Protein AF-A0A7C1WPU9-F1 (afdb_monomer_lite)

Foldseek 3Di:
DAWDLVLAQDDLDPVSVVPGDPPQDSVCPVVRDDDDAQDDPPDPDGQAWHWDDWDADPNDTHTDTHRPDDDDPPDDD

Structure (mmCIF, N/CA/C/O backbone):
data_AF-A0A7C1WPU9-F1
#
_entry.id   AF-A0A7C1WPU9-F1
#
loop_
_atom_site.group_PDB
_atom_site.id
_atom_site.type_symbol
_atom_site.label_atom_id
_atom_site.label_alt_id
_atom_site.label_comp_id
_atom_site.label_asym_id
_atom_site.label_entity_id
_atom_site.label_seq_id
_atom_site.pdbx_PDB_ins_code
_atom_site.Cartn_x
_atom_site.Cartn_y
_atom_site.Cartn_z
_atom_site.occupancy
_atom_site.B_iso_or_equiv
_atom_site.auth_seq_id
_atom_site.auth_comp_id
_atom_site.auth_asym_id
_atom_site.auth_atom_id
_atom_site.pdbx_PDB_model_num
ATOM 1 N N . ARG A 1 1 ? -12.002 9.903 4.697 1.00 70.81 1 ARG A N 1
ATOM 2 C CA . ARG A 1 1 ? -12.384 8.584 5.269 1.00 70.81 1 ARG A CA 1
ATOM 3 C C . ARG A 1 1 ? -11.136 7.722 5.178 1.00 70.81 1 ARG A C 1
ATOM 5 O O . ARG A 1 1 ? -10.491 7.828 4.157 1.00 70.81 1 ARG A O 1
ATOM 12 N N . GLN A 1 2 ? -10.735 6.987 6.213 1.00 85.94 2 GLN A N 1
ATOM 13 C CA . GLN A 1 2 ? -9.476 6.224 6.194 1.00 85.94 2 GLN A CA 1
ATOM 14 C C . GLN A 1 2 ? -9.766 4.724 6.117 1.00 85.94 2 GLN A C 1
ATOM 16 O O . GLN A 1 2 ? -10.769 4.264 6.674 1.00 85.94 2 GLN A O 1
ATOM 21 N N . LEU A 1 3 ? -8.899 3.974 5.438 1.00 93.00 3 LEU A N 1
ATOM 22 C CA . LEU A 1 3 ? -8.942 2.515 5.429 1.00 93.00 3 LEU A CA 1
ATOM 23 C C . LEU A 1 3 ? -8.623 1.965 6.842 1.00 93.00 3 LEU A C 1
ATOM 25 O O . LEU A 1 3 ? -7.765 2.525 7.529 1.00 93.00 3 LEU A O 1
ATOM 29 N N . PRO A 1 4 ? -9.297 0.899 7.321 1.00 93.56 4 PRO A N 1
ATOM 30 C CA . PRO A 1 4 ? -9.063 0.363 8.661 1.00 93.56 4 PRO A CA 1
ATOM 31 C C . PRO A 1 4 ? -7.629 -0.133 8.892 1.00 93.56 4 PRO A C 1
ATOM 33 O O . PRO A 1 4 ? -6.988 -0.672 7.992 1.00 93.56 4 PRO A O 1
ATOM 36 N N . ALA A 1 5 ? -7.168 -0.045 10.143 1.00 94.25 5 ALA A N 1
ATOM 37 C CA . ALA A 1 5 ? -5.813 -0.424 10.555 1.00 94.25 5 ALA A CA 1
ATOM 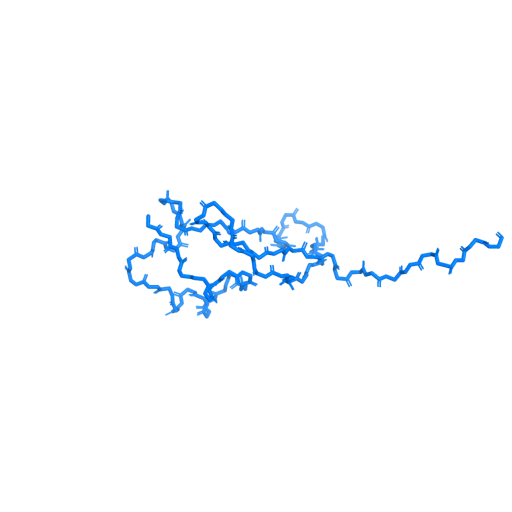38 C C . ALA A 1 5 ? -5.332 -1.814 10.073 1.00 94.25 5 ALA A C 1
ATOM 40 O O . ALA A 1 5 ? -4.179 -1.903 9.657 1.00 94.25 5 ALA A O 1
ATOM 41 N N . PRO A 1 6 ? -6.167 -2.880 10.046 1.00 94.94 6 PRO A N 1
ATOM 42 C CA . PRO A 1 6 ? -5.732 -4.207 9.591 1.00 94.94 6 PRO A CA 1
ATOM 43 C C . PRO A 1 6 ? -5.290 -4.290 8.122 1.00 94.94 6 PRO A C 1
ATOM 45 O O . PRO A 1 6 ? -4.789 -5.329 7.699 1.00 94.94 6 PRO A O 1
ATOM 48 N N . PHE A 1 7 ? -5.503 -3.237 7.327 1.00 96.81 7 PHE A N 1
ATOM 49 C CA . PHE A 1 7 ? -5.033 -3.182 5.945 1.00 96.81 7 PHE A CA 1
ATOM 50 C C . PHE A 1 7 ? -3.607 -2.636 5.800 1.00 96.81 7 PHE A C 1
ATOM 52 O O . PHE A 1 7 ? -2.976 -2.875 4.772 1.00 96.81 7 PHE A O 1
ATOM 59 N N . ALA A 1 8 ? -3.084 -1.922 6.802 1.00 97.12 8 ALA A N 1
ATOM 60 C CA . ALA A 1 8 ? -1.747 -1.342 6.736 1.00 97.12 8 ALA A CA 1
ATOM 61 C C . ALA A 1 8 ? -0.677 -2.439 6.589 1.00 97.12 8 ALA A C 1
ATOM 63 O O . ALA A 1 8 ? -0.696 -3.440 7.301 1.00 97.12 8 ALA A O 1
ATOM 64 N N . GLY A 1 9 ? 0.255 -2.246 5.651 1.00 96.31 9 GLY A N 1
ATOM 65 C CA . GLY A 1 9 ? 1.370 -3.170 5.405 1.00 96.31 9 GLY A CA 1
ATOM 66 C C . GLY A 1 9 ? 1.028 -4.398 4.561 1.00 96.31 9 GLY A C 1
ATOM 67 O O . GLY A 1 9 ? 1.910 -5.199 4.271 1.00 96.31 9 GLY A O 1
ATOM 68 N N . ARG A 1 10 ? -0.226 -4.566 4.133 1.00 97.38 10 ARG A N 1
ATOM 69 C CA . ARG A 1 10 ? -0.604 -5.653 3.225 1.00 97.38 10 ARG A CA 1
ATOM 70 C C . ARG A 1 10 ? -0.167 -5.368 1.790 1.00 97.38 10 ARG A C 1
ATOM 72 O O . ARG A 1 10 ? -0.109 -4.217 1.363 1.00 97.38 10 ARG A O 1
ATOM 79 N N . ALA A 1 11 ? 0.079 -6.436 1.033 1.00 96.62 11 ALA A N 1
ATOM 80 C CA . ALA A 1 11 ? 0.282 -6.340 -0.405 1.00 96.62 11 ALA A CA 1
ATOM 81 C C . ALA A 1 11 ? -0.986 -5.811 -1.090 1.00 96.62 11 ALA A C 1
ATOM 83 O O . ALA A 1 11 ? -2.100 -6.226 -0.765 1.00 96.62 11 ALA A O 1
ATOM 84 N N . PHE A 1 12 ? -0.804 -4.899 -2.043 1.00 97.00 12 PHE A N 1
ATOM 85 C CA . PHE A 1 12 ? -1.883 -4.402 -2.887 1.00 97.00 12 PHE A CA 1
ATOM 86 C C . PHE A 1 12 ? -2.136 -5.404 -4.022 1.00 97.00 12 PHE A C 1
ATOM 88 O O . PHE A 1 12 ? -1.591 -5.282 -5.117 1.00 97.00 12 PHE A O 1
ATOM 95 N N . ASP A 1 13 ? -2.896 -6.451 -3.712 1.00 97.25 13 ASP A N 1
ATOM 96 C CA . ASP A 1 13 ? -3.220 -7.562 -4.607 1.00 97.25 13 ASP A CA 1
ATOM 97 C C . ASP A 1 13 ? -4.738 -7.791 -4.703 1.00 97.25 13 ASP A C 1
ATOM 99 O O . ASP A 1 13 ? -5.535 -7.092 -4.073 1.00 97.25 13 ASP A O 1
ATOM 103 N N . GLN A 1 14 ? -5.155 -8.793 -5.484 1.00 97.94 14 GLN A N 1
ATOM 104 C CA . GLN A 1 14 ? -6.574 -9.119 -5.646 1.00 97.94 14 GLN A CA 1
ATOM 105 C C . GLN A 1 14 ? -7.258 -9.456 -4.311 1.00 97.94 14 GLN A C 1
ATOM 107 O O . GLN A 1 14 ? -8.409 -9.089 -4.106 1.00 97.94 14 GLN A O 1
ATOM 112 N N . THR A 1 15 ? -6.547 -10.082 -3.367 1.00 98.00 15 THR A N 1
ATOM 113 C CA . THR A 1 15 ? -7.109 -10.427 -2.052 1.00 98.00 15 THR A CA 1
ATOM 114 C C . THR A 1 15 ? -7.394 -9.175 -1.231 1.00 98.00 15 THR A C 1
ATOM 116 O O . THR A 1 15 ? -8.388 -9.121 -0.507 1.00 98.00 15 THR A O 1
ATOM 119 N N . LEU A 1 16 ? -6.521 -8.167 -1.302 1.00 97.44 16 LEU A N 1
ATOM 120 C CA . LEU A 1 16 ? -6.779 -6.872 -0.685 1.00 97.44 16 LEU A CA 1
ATOM 121 C C . LEU A 1 16 ? -7.976 -6.189 -1.348 1.00 97.44 16 LEU A C 1
ATOM 123 O O . LEU A 1 16 ? -8.862 -5.744 -0.621 1.00 97.44 16 LEU A O 1
ATOM 127 N N . LEU A 1 17 ? -8.025 -6.158 -2.685 1.00 97.75 17 LEU A N 1
ATOM 128 C CA . LEU A 1 17 ? -9.115 -5.542 -3.451 1.00 97.75 17 LEU A CA 1
ATOM 129 C C . LEU A 1 17 ? -10.478 -6.159 -3.111 1.00 97.75 17 LEU A C 1
ATOM 131 O O . LEU A 1 17 ? -11.423 -5.424 -2.833 1.00 97.75 17 LEU A O 1
ATOM 135 N N . ASP A 1 18 ? -10.562 -7.487 -3.037 1.00 97.94 18 ASP A N 1
ATOM 136 C CA . ASP A 1 18 ? -11.792 -8.214 -2.694 1.00 97.94 18 ASP A CA 1
ATOM 137 C C . ASP A 1 18 ? -12.261 -7.945 -1.254 1.00 97.94 18 ASP A C 1
ATOM 139 O O . ASP A 1 18 ? -13.433 -8.124 -0.921 1.00 97.94 18 ASP A O 1
ATOM 143 N N . GLN A 1 19 ? -11.343 -7.531 -0.378 1.00 97.62 19 GLN A N 1
ATOM 144 C CA . GLN A 1 19 ? -11.615 -7.250 1.029 1.00 97.62 19 GLN A CA 1
ATOM 145 C C . GLN A 1 19 ? -11.810 -5.763 1.319 1.00 97.62 19 GLN A C 1
ATOM 147 O O . GLN A 1 19 ? -12.134 -5.416 2.460 1.00 97.62 19 GLN A O 1
ATOM 152 N N . LEU A 1 20 ? -11.620 -4.878 0.335 1.00 96.88 20 LEU A N 1
ATOM 153 C CA . LEU A 1 20 ? -11.821 -3.452 0.541 1.00 96.88 20 LEU A CA 1
ATOM 154 C C . LEU A 1 20 ? -13.269 -3.180 0.983 1.00 96.88 20 LEU A C 1
ATOM 156 O O . LEU A 1 20 ? -14.218 -3.699 0.388 1.00 96.88 20 LEU A O 1
ATOM 160 N N . PRO A 1 21 ? -13.481 -2.351 2.021 1.00 95.88 21 PRO A N 1
ATOM 161 C CA . PRO A 1 21 ? -14.821 -1.916 2.377 1.00 95.88 21 PRO A CA 1
ATOM 162 C C . PRO A 1 21 ? -15.479 -1.210 1.190 1.00 95.88 21 PRO A C 1
ATOM 164 O O . PRO A 1 21 ? -14.849 -0.371 0.557 1.00 95.88 21 PRO A O 1
ATOM 167 N N . ALA A 1 22 ? -16.774 -1.444 0.963 1.00 94.88 22 ALA A N 1
ATOM 168 C CA . ALA A 1 22 ? -17.519 -0.902 -0.185 1.00 94.88 22 ALA A CA 1
ATOM 169 C C . ALA A 1 22 ? -17.487 0.633 -0.339 1.00 94.88 22 ALA A C 1
ATOM 171 O O . ALA A 1 22 ? -17.903 1.169 -1.357 1.00 94.88 22 ALA A O 1
ATOM 172 N N . ALA A 1 23 ? -17.050 1.349 0.694 1.00 93.50 23 ALA A N 1
ATOM 173 C CA . ALA A 1 23 ? -16.972 2.8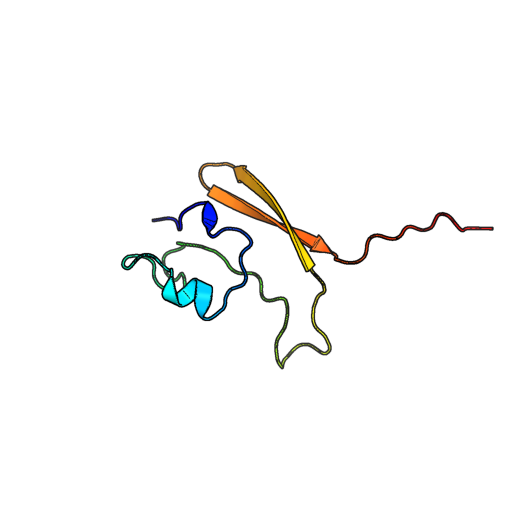01 0.709 1.00 93.50 23 ALA A CA 1
ATOM 174 C C . ALA A 1 23 ? -15.536 3.347 0.668 1.00 93.50 23 ALA A C 1
ATOM 176 O O . ALA A 1 23 ? -15.331 4.519 0.988 1.00 93.50 23 ALA A O 1
ATOM 177 N N . VAL A 1 24 ? -14.559 2.491 0.375 1.00 96.19 24 VAL A N 1
ATOM 178 C CA . VAL A 1 24 ? -13.181 2.869 0.075 1.00 96.19 24 VAL A CA 1
ATOM 179 C C . VAL A 1 24 ? -13.007 2.784 -1.429 1.00 96.19 24 VAL A C 1
ATOM 181 O O . VAL A 1 24 ? -13.299 1.745 -2.019 1.00 96.19 24 VAL A O 1
ATOM 184 N N . ASP A 1 25 ? -12.535 3.869 -2.035 1.00 95.69 25 ASP A N 1
ATOM 185 C CA . ASP A 1 25 ? -12.148 3.846 -3.436 1.00 95.69 25 ASP A CA 1
ATOM 186 C C . ASP A 1 25 ? -10.911 2.939 -3.621 1.00 95.69 25 ASP A C 1
ATOM 188 O O . ASP A 1 25 ? -9.904 3.151 -2.935 1.00 95.69 25 ASP A O 1
ATOM 192 N N . PRO A 1 26 ? -10.944 1.925 -4.508 1.00 95.88 26 PRO A N 1
ATOM 193 C CA . PRO A 1 26 ? -9.800 1.047 -4.751 1.00 95.88 26 PRO A CA 1
ATOM 194 C C . PRO A 1 26 ? -8.549 1.762 -5.270 1.00 95.88 26 PRO A C 1
ATOM 196 O O . PRO A 1 26 ? -7.449 1.251 -5.091 1.00 95.88 26 PRO A O 1
ATOM 199 N N . CYS A 1 27 ? -8.694 2.929 -5.893 1.00 96.19 27 CYS A N 1
ATOM 200 C CA . CYS A 1 27 ? -7.591 3.769 -6.348 1.00 96.19 27 CYS A CA 1
ATOM 201 C C . CYS A 1 27 ? -7.082 4.723 -5.252 1.00 96.19 27 CYS A C 1
ATOM 203 O O . CYS A 1 27 ? -6.047 5.361 -5.437 1.00 96.19 27 CYS A O 1
ATOM 205 N N . GLY A 1 28 ? -7.776 4.829 -4.111 1.00 95.50 28 GLY A N 1
ATOM 206 C CA . GLY A 1 28 ? -7.384 5.693 -2.992 1.00 95.50 28 GLY A CA 1
ATOM 207 C C . GLY A 1 28 ? -7.459 7.195 -3.298 1.00 95.50 28 GLY A C 1
ATOM 208 O O . GLY A 1 28 ? -6.763 7.989 -2.660 1.00 95.50 28 GLY A O 1
ATOM 209 N N . GLU A 1 29 ? -8.273 7.601 -4.279 1.00 94.69 29 GLU A N 1
ATOM 210 C CA . GLU A 1 29 ? -8.325 8.974 -4.810 1.00 94.69 29 GLU A CA 1
ATOM 211 C C . GLU A 1 29 ? -8.728 10.034 -3.769 1.00 94.69 29 GLU A C 1
ATOM 213 O O . GLU A 1 29 ? -8.398 11.210 -3.929 1.00 94.69 29 GLU A O 1
ATOM 218 N N . ASN A 1 30 ? -9.387 9.641 -2.671 1.00 94.06 30 ASN A N 1
ATOM 219 C CA . ASN A 1 30 ? -9.836 10.548 -1.611 1.00 94.06 30 ASN A CA 1
ATOM 220 C C . ASN A 1 30 ? -8.933 10.503 -0.364 1.00 94.06 30 ASN A C 1
ATOM 222 O O . ASN A 1 30 ? -9.335 10.958 0.716 1.00 94.06 30 ASN A O 1
ATOM 226 N N . GLY A 1 31 ? -7.723 9.948 -0.493 1.00 93.19 31 GLY A N 1
ATOM 227 C CA . GLY A 1 31 ? -6.758 9.825 0.597 1.00 93.19 31 GLY A CA 1
ATOM 228 C C . GLY A 1 31 ? -7.114 8.735 1.610 1.00 93.19 31 GLY A C 1
ATOM 229 O O . GLY A 1 31 ? -6.763 8.849 2.787 1.00 93.19 31 GLY A O 1
ATOM 230 N N . GLU A 1 32 ? -7.836 7.692 1.190 1.00 96.06 32 GLU A N 1
ATOM 231 C CA . GLU A 1 32 ? -8.203 6.561 2.045 1.00 96.06 32 GLU A CA 1
ATOM 232 C C . GLU A 1 32 ? -6.984 5.782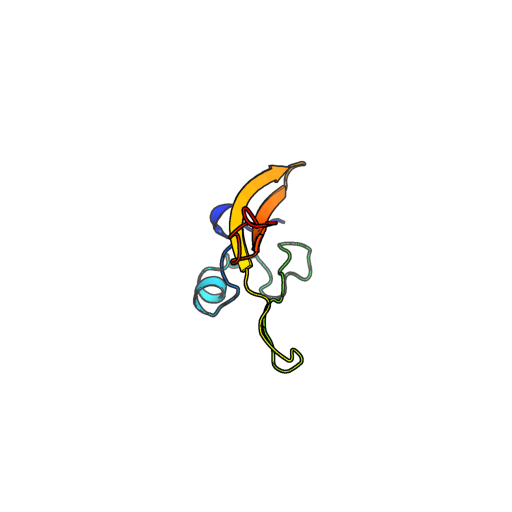 2.542 1.00 96.06 32 GLU A C 1
ATOM 234 O O . GLU A 1 32 ? -6.978 5.314 3.685 1.00 96.06 32 GLU A O 1
ATOM 239 N N . PHE A 1 33 ? -5.968 5.654 1.689 1.00 96.88 33 PHE A N 1
ATOM 240 C CA . PHE A 1 33 ? -4.687 5.018 1.971 1.00 96.88 33 PHE A CA 1
ATOM 241 C C . PHE A 1 33 ? -3.620 5.501 0.979 1.00 96.88 33 PHE A C 1
ATOM 243 O O . PHE A 1 33 ? -3.925 6.110 -0.043 1.00 96.88 33 PHE A O 1
ATOM 250 N N . HIS A 1 34 ? -2.358 5.190 1.273 1.00 95.88 34 HIS A N 1
ATOM 251 C CA . HIS A 1 34 ? -1.251 5.328 0.332 1.00 95.88 34 HIS A CA 1
ATOM 252 C C . HIS A 1 34 ? -0.585 3.970 0.135 1.00 95.88 34 HIS A C 1
ATOM 254 O O . HIS A 1 34 ? -0.431 3.204 1.087 1.00 95.88 34 HIS A O 1
ATOM 260 N N . SER A 1 35 ? -0.169 3.692 -1.095 1.00 96.31 35 SER A N 1
ATOM 261 C CA . SER A 1 35 ? 0.606 2.506 -1.448 1.00 96.31 35 SER A CA 1
ATOM 262 C C . SER A 1 35 ? 2.063 2.862 -1.724 1.00 96.31 35 SER A C 1
ATOM 264 O O . SER A 1 35 ? 2.380 3.981 -2.127 1.00 96.31 35 SER A O 1
ATOM 266 N N . PHE A 1 36 ? 2.942 1.875 -1.596 1.00 96.75 36 PHE A N 1
ATOM 267 C CA . PHE A 1 36 ? 4.326 1.951 -2.044 1.00 96.75 36 PHE A CA 1
ATOM 268 C C . PHE A 1 36 ? 4.557 0.894 -3.124 1.00 96.75 36 PHE A C 1
ATOM 270 O O . PHE A 1 36 ? 4.314 -0.292 -2.899 1.00 96.75 36 PHE A O 1
ATOM 277 N N . VAL A 1 37 ? 5.012 1.318 -4.302 1.00 96.88 37 VAL A N 1
ATOM 278 C CA . VAL A 1 37 ? 5.308 0.409 -5.414 1.00 96.88 37 VAL A CA 1
ATOM 279 C C . VAL A 1 37 ? 6.746 -0.079 -5.275 1.00 96.88 37 VAL A C 1
ATOM 281 O O . VAL A 1 37 ? 7.684 0.699 -5.424 1.00 96.88 37 VAL A O 1
ATOM 284 N N . PHE A 1 38 ? 6.913 -1.371 -4.999 1.00 95.94 38 PHE A N 1
ATOM 285 C CA . PHE A 1 38 ? 8.225 -1.999 -4.810 1.00 95.94 38 PHE A CA 1
ATOM 286 C C . PHE A 1 38 ? 8.652 -2.895 -5.985 1.00 95.94 38 PHE A C 1
ATOM 288 O O . PHE A 1 38 ? 9.792 -3.346 -6.024 1.00 95.94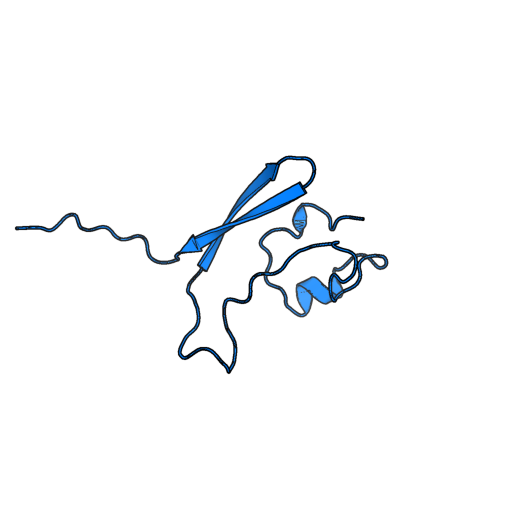 38 PHE A O 1
ATOM 295 N N . ALA A 1 39 ? 7.775 -3.146 -6.961 1.00 96.25 39 ALA A N 1
ATOM 296 C CA . ALA A 1 39 ? 8.082 -3.916 -8.165 1.00 96.25 39 ALA A CA 1
ATOM 297 C C . ALA A 1 39 ? 7.207 -3.465 -9.344 1.00 96.25 39 ALA A C 1
ATOM 299 O 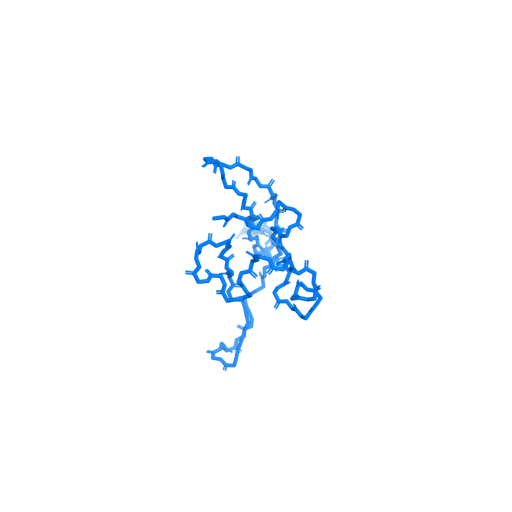O . ALA A 1 39 ? 6.069 -3.036 -9.155 1.00 96.25 39 ALA A O 1
ATOM 300 N N . GLY A 1 40 ? 7.725 -3.587 -10.566 1.00 96.25 40 GLY A N 1
ATOM 301 C CA . GLY A 1 40 ? 6.987 -3.277 -11.788 1.00 96.25 40 GLY A CA 1
ATOM 302 C C . GLY A 1 40 ? 7.869 -3.358 -13.036 1.00 96.25 40 GLY A C 1
ATOM 303 O O . GLY A 1 40 ? 9.090 -3.416 -12.915 1.00 96.25 40 GLY A O 1
ATOM 304 N N . PRO A 1 41 ? 7.275 -3.329 -14.242 1.00 97.00 41 PRO A N 1
ATOM 305 C CA . PRO A 1 41 ? 8.006 -3.486 -15.505 1.00 97.00 41 PRO A CA 1
ATOM 306 C C . PRO A 1 41 ? 9.027 -2.372 -15.776 1.00 97.00 41 PRO A C 1
ATOM 308 O O . PRO A 1 41 ? 9.919 -2.548 -16.596 1.00 97.00 41 PRO A O 1
ATOM 311 N N . MET A 1 42 ? 8.900 -1.231 -15.093 1.00 96.75 42 MET A N 1
ATOM 312 C CA . MET A 1 42 ? 9.827 -0.102 -15.206 1.00 96.75 42 MET A CA 1
ATOM 313 C C . MET A 1 42 ? 11.074 -0.242 -14.322 1.00 96.75 42 MET A C 1
ATOM 315 O O . MET A 1 42 ? 11.955 0.609 -14.391 1.00 96.75 42 MET A O 1
ATOM 319 N N . PHE A 1 43 ? 11.130 -1.247 -13.446 1.00 96.50 43 PHE A N 1
ATOM 320 C CA . PHE A 1 43 ? 12.238 -1.440 -12.514 1.00 96.50 43 PHE A CA 1
ATOM 321 C C . PHE A 1 43 ? 13.170 -2.524 -13.065 1.00 96.50 43 PHE A C 1
ATOM 323 O O . PHE A 1 43 ? 12.701 -3.598 -13.434 1.00 96.50 43 PHE A O 1
ATOM 330 N N . ASP A 1 44 ? 14.487 -2.294 -13.036 1.00 97.44 44 ASP A N 1
ATOM 331 C CA . ASP A 1 44 ? 15.478 -3.323 -13.409 1.00 97.44 44 ASP A CA 1
ATOM 332 C C . ASP A 1 44 ? 15.385 -4.571 -12.511 1.00 97.44 44 ASP A C 1
ATOM 334 O O . ASP A 1 44 ? 15.688 -5.687 -12.927 1.00 97.44 44 ASP A O 1
ATOM 338 N N . ARG A 1 45 ? 14.988 -4.370 -11.249 1.00 96.50 45 ARG A N 1
ATOM 339 C CA . ARG A 1 45 ? 14.686 -5.408 -10.256 1.00 96.50 45 ARG A CA 1
ATOM 340 C C . ARG A 1 45 ? 13.746 -4.856 -9.186 1.00 96.50 45 ARG A C 1
ATOM 342 O O . ARG A 1 45 ? 13.701 -3.645 -8.974 1.00 96.50 45 ARG A O 1
ATOM 349 N N . ALA A 1 46 ? 13.042 -5.738 -8.483 1.00 96.12 46 ALA A N 1
ATOM 350 C CA . ALA A 1 46 ? 12.232 -5.352 -7.331 1.00 96.12 46 ALA A CA 1
ATOM 351 C C . ALA A 1 46 ? 13.086 -4.721 -6.212 1.00 96.12 46 ALA A C 1
ATOM 353 O O . ALA A 1 46 ? 14.274 -5.018 -6.065 1.00 96.12 46 ALA A O 1
ATOM 354 N N . ILE A 1 47 ? 12.465 -3.849 -5.421 1.00 95.69 47 ILE A N 1
ATOM 355 C CA . ILE A 1 47 ? 13.006 -3.345 -4.161 1.00 95.69 47 ILE A CA 1
ATOM 356 C C . ILE A 1 47 ? 12.587 -4.335 -3.072 1.00 95.69 47 ILE A C 1
ATOM 358 O O . ILE A 1 47 ? 11.406 -4.428 -2.740 1.00 95.69 47 ILE A O 1
ATOM 362 N N . ASP A 1 48 ? 13.551 -5.072 -2.523 1.00 95.50 48 ASP A N 1
ATOM 363 C CA . ASP A 1 48 ? 13.289 -6.071 -1.488 1.00 95.50 48 ASP A CA 1
ATOM 364 C C . ASP A 1 48 ? 12.930 -5.400 -0.159 1.00 95.50 48 ASP A C 1
ATOM 366 O O . ASP A 1 48 ? 13.798 -4.903 0.570 1.00 95.50 48 ASP A O 1
ATOM 370 N N . VAL A 1 49 ? 11.636 -5.403 0.153 1.00 95.75 49 VAL A N 1
ATOM 371 C CA . VAL A 1 49 ? 11.084 -4.872 1.398 1.00 95.75 49 VAL A CA 1
ATOM 372 C C . VAL A 1 49 ? 10.202 -5.898 2.095 1.00 95.75 49 VAL A C 1
ATOM 374 O O . VAL A 1 49 ? 9.543 -6.717 1.455 1.00 95.75 49 VAL A O 1
ATOM 377 N N . THR A 1 50 ? 10.143 -5.807 3.419 1.00 95.25 50 THR A N 1
ATOM 378 C CA . THR A 1 50 ? 9.161 -6.493 4.256 1.00 95.25 50 THR A CA 1
ATOM 379 C C . THR A 1 50 ? 8.395 -5.467 5.090 1.00 95.25 50 THR A C 1
ATOM 381 O O . THR A 1 50 ? 9.004 -4.508 5.575 1.00 95.25 50 THR A O 1
ATOM 384 N N . PRO A 1 51 ? 7.080 -5.647 5.302 1.00 95.25 51 PRO A N 1
ATOM 385 C CA . PRO A 1 51 ? 6.353 -4.881 6.303 1.00 95.25 51 PRO A CA 1
ATOM 386 C C . PRO A 1 51 ? 7.001 -5.053 7.681 1.00 95.25 51 PRO A C 1
ATOM 388 O O . PRO A 1 51 ? 7.343 -6.170 8.080 1.00 95.25 51 PRO A O 1
ATOM 391 N N . GLY A 1 52 ? 7.204 -3.938 8.370 1.00 94.88 52 GLY A N 1
ATOM 392 C CA . GLY A 1 52 ? 7.707 -3.853 9.732 1.00 94.88 52 GLY A CA 1
ATOM 393 C C . GLY A 1 52 ? 6.584 -3.556 10.721 1.00 94.88 52 GLY A C 1
ATOM 394 O O . GLY A 1 52 ? 5.497 -4.131 10.651 1.00 94.88 52 GLY A O 1
ATOM 395 N N . GLU A 1 53 ? 6.857 -2.658 11.663 1.00 96.50 53 GLU A N 1
ATOM 396 C CA . GLU A 1 53 ? 5.891 -2.261 12.682 1.00 96.50 53 GLU A CA 1
ATOM 397 C C . GLU A 1 53 ? 4.695 -1.517 12.069 1.00 96.50 53 GLU A C 1
ATOM 399 O O . GLU A 1 53 ? 4.847 -0.707 11.153 1.00 96.50 53 GLU A O 1
ATOM 404 N N . VAL A 1 54 ? 3.497 -1.776 12.605 1.00 96.56 54 VAL A N 1
ATOM 405 C CA . VAL A 1 54 ? 2.303 -0.977 12.317 1.00 96.56 54 VAL A CA 1
ATOM 406 C C . VAL A 1 54 ? 2.109 0.039 13.437 1.00 96.56 54 VAL A C 1
ATOM 408 O O . VAL A 1 54 ? 1.790 -0.328 14.567 1.00 96.56 54 VAL A O 1
ATOM 411 N N . VAL A 1 55 ? 2.264 1.323 13.119 1.00 96.19 55 VAL A N 1
ATOM 412 C CA . VAL A 1 55 ? 2.215 2.426 14.085 1.00 96.19 55 VAL A CA 1
ATOM 413 C C . VAL A 1 55 ? 1.027 3.347 13.832 1.00 96.19 55 VAL A C 1
ATOM 415 O O . VAL A 1 55 ? 0.667 3.640 12.692 1.00 96.19 55 VAL A O 1
ATOM 418 N N . THR A 1 56 ? 0.428 3.859 14.909 1.00 96.31 56 THR A N 1
ATOM 419 C CA . THR A 1 56 ? -0.587 4.920 14.829 1.00 96.31 56 THR A CA 1
ATOM 420 C C . THR A 1 56 ? 0.041 6.259 15.199 1.00 96.31 56 THR A C 1
ATOM 422 O O . THR A 1 56 ? 0.522 6.433 16.316 1.00 96.31 56 THR A O 1
ATOM 425 N N . ARG A 1 57 ? 0.019 7.231 14.281 1.00 95.00 57 ARG A N 1
ATOM 426 C CA . ARG A 1 57 ? 0.578 8.575 14.494 1.00 95.00 57 ARG A CA 1
ATOM 427 C C . ARG A 1 57 ? -0.329 9.640 13.895 1.00 95.00 57 ARG A C 1
ATOM 429 O O . ARG A 1 57 ? -0.663 9.582 12.718 1.00 95.00 57 ARG A O 1
ATOM 436 N N . GLY A 1 58 ? -0.709 10.635 14.698 1.00 91.75 58 GLY A N 1
ATOM 437 C CA . GLY A 1 58 ? -1.514 11.769 14.225 1.00 91.75 58 GLY A CA 1
ATOM 438 C C . GLY A 1 58 ? -2.887 11.374 13.670 1.00 91.75 58 GLY A C 1
ATOM 439 O O . GLY A 1 58 ? -3.386 12.041 12.773 1.00 91.75 58 GLY A O 1
ATOM 440 N N . GLY A 1 59 ? -3.475 10.277 14.162 1.00 91.00 59 GLY A N 1
ATOM 441 C CA . GLY A 1 59 ? -4.754 9.761 13.665 1.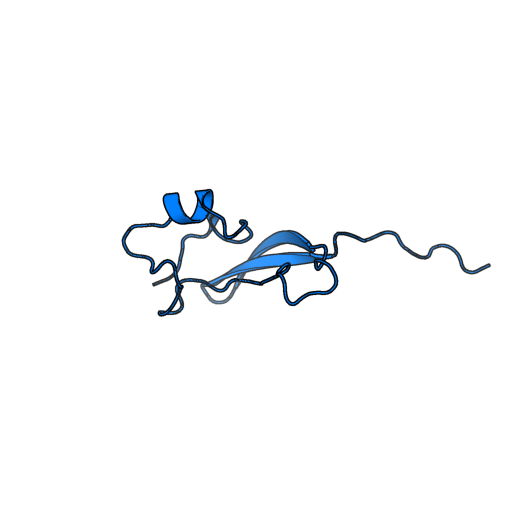00 91.00 59 GLY A CA 1
ATOM 442 C C . GLY A 1 59 ? -4.664 8.992 12.343 1.00 91.00 59 GLY A C 1
ATOM 443 O O . GLY A 1 59 ? -5.692 8.779 11.716 1.00 91.00 59 GLY A O 1
ATOM 444 N N . PHE A 1 60 ? -3.467 8.583 11.918 1.00 93.94 60 PHE A N 1
ATOM 445 C CA . PHE A 1 60 ? -3.242 7.716 10.758 1.00 93.94 60 PHE A CA 1
ATOM 446 C C . PHE A 1 60 ? -2.497 6.451 11.176 1.00 93.94 60 PHE A C 1
ATOM 448 O O . PHE A 1 60 ? -1.764 6.460 12.168 1.00 93.94 60 PHE A O 1
ATOM 455 N N . VAL A 1 61 ? -2.668 5.383 10.400 1.00 96.88 61 VAL A N 1
ATOM 456 C CA . VAL A 1 61 ? -1.988 4.099 10.590 1.00 96.88 61 VAL A CA 1
ATOM 457 C C . VAL A 1 61 ? -0.972 3.915 9.473 1.00 96.88 61 VAL A C 1
ATOM 459 O O . VAL A 1 61 ? -1.306 4.060 8.299 1.00 96.88 61 VAL A O 1
ATOM 462 N N . PHE A 1 62 ? 0.261 3.598 9.843 1.00 96.75 62 PHE A N 1
ATOM 463 C CA . PHE A 1 62 ? 1.367 3.357 8.925 1.00 96.75 62 PHE A CA 1
ATOM 464 C C . PHE A 1 62 ? 1.917 1.964 9.179 1.00 96.75 62 PHE A C 1
ATOM 466 O O . PHE A 1 62 ? 1.940 1.526 10.324 1.00 96.75 62 PHE A O 1
ATOM 473 N N . ALA A 1 63 ? 2.375 1.294 8.129 1.00 97.12 63 ALA A N 1
ATOM 474 C CA . ALA A 1 63 ? 3.261 0.150 8.260 1.00 97.12 63 ALA A CA 1
ATOM 475 C C . ALA A 1 63 ? 4.642 0.568 7.767 1.00 97.12 63 ALA A C 1
ATOM 477 O O . ALA A 1 63 ? 4.755 1.112 6.664 1.00 97.12 63 ALA A O 1
ATOM 478 N N . ASP A 1 64 ? 5.670 0.320 8.567 1.00 96.25 64 ASP A N 1
ATOM 479 C CA . ASP A 1 64 ? 7.044 0.506 8.123 1.00 96.25 64 ASP A CA 1
ATOM 480 C C . ASP A 1 64 ? 7.363 -0.469 6.985 1.00 96.25 64 ASP A C 1
ATOM 482 O O . ASP A 1 64 ? 6.858 -1.591 6.949 1.00 96.25 64 ASP A O 1
ATOM 486 N N . LEU A 1 65 ? 8.225 -0.057 6.057 1.00 95.56 65 LEU A N 1
ATOM 487 C CA . LEU A 1 65 ? 8.803 -0.941 5.048 1.00 95.56 65 LEU A CA 1
ATOM 488 C C . LEU A 1 65 ? 10.300 -1.042 5.308 1.00 95.56 65 LEU A C 1
ATOM 490 O O . LEU A 1 65 ? 11.041 -0.074 5.139 1.00 95.56 65 LEU A O 1
ATOM 494 N N . LEU A 1 66 ? 10.731 -2.217 5.754 1.00 96.00 66 LEU A N 1
ATOM 495 C CA . LEU A 1 66 ? 12.117 -2.499 6.102 1.00 96.00 66 LEU A CA 1
ATOM 496 C C . LEU A 1 66 ? 12.807 -3.196 4.927 1.00 96.00 66 LEU A C 1
ATOM 498 O O . LEU A 1 66 ? 12.198 -4.078 4.323 1.00 96.00 66 LEU A O 1
ATOM 502 N N . PRO A 1 67 ? 14.071 -2.872 4.610 1.00 94.44 67 PRO A N 1
ATOM 503 C CA . PRO A 1 67 ? 14.845 -3.653 3.654 1.00 94.44 67 PRO A CA 1
ATOM 504 C C . PRO A 1 67 ? 14.941 -5.116 4.103 1.00 94.44 67 PRO A C 1
ATOM 506 O O . PRO A 1 67 ? 15.265 -5.390 5.259 1.00 94.44 67 PRO A O 1
ATOM 509 N N . THR A 1 68 ? 14.725 -6.067 3.193 1.00 86.25 68 THR A N 1
ATOM 510 C CA . THR A 1 68 ? 14.825 -7.504 3.524 1.00 86.25 68 THR A CA 1
ATOM 511 C C . THR A 1 68 ? 16.276 -7.935 3.813 1.00 86.25 68 THR A C 1
ATOM 513 O O . THR A 1 68 ? 16.516 -8.974 4.427 1.00 86.25 68 THR A O 1
ATOM 516 N N . VAL A 1 69 ? 17.271 -7.120 3.437 1.00 70.31 69 VAL A N 1
ATOM 517 C CA . VAL A 1 69 ? 18.684 -7.343 3.773 1.00 70.31 69 VAL A CA 1
ATOM 518 C C . VAL A 1 69 ? 19.072 -6.549 5.022 1.00 70.31 69 VAL A C 1
ATOM 520 O O . VAL A 1 69 ? 19.384 -5.363 4.945 1.00 70.31 69 VAL A O 1
ATOM 523 N N . VAL A 1 70 ? 19.163 -7.240 6.161 1.00 57.56 70 VAL A N 1
ATOM 524 C CA . VAL A 1 70 ? 20.041 -6.842 7.272 1.00 57.56 70 VAL A CA 1
ATOM 525 C C . VAL A 1 70 ? 20.977 -8.012 7.588 1.00 57.56 70 VAL A C 1
ATOM 527 O O . VAL A 1 70 ? 20.633 -8.924 8.335 1.00 57.56 70 VAL A O 1
ATOM 530 N N . LYS A 1 71 ? 22.182 -8.000 7.010 1.00 44.97 71 LYS A N 1
ATOM 531 C CA . LYS A 1 71 ? 23.351 -8.719 7.542 1.00 44.97 71 LYS A CA 1
ATOM 532 C C . LYS A 1 71 ? 24.539 -7.766 7.511 1.00 44.97 71 LYS A C 1
ATOM 534 O O . LYS A 1 71 ? 24.840 -7.192 6.470 1.00 44.97 71 LYS A O 1
ATOM 539 N N . GLY A 1 72 ? 25.107 -7.530 8.692 1.00 44.16 72 GLY A N 1
ATOM 540 C CA . GLY A 1 72 ? 26.061 -6.460 8.949 1.00 44.16 72 GLY A CA 1
ATOM 541 C C . GLY A 1 72 ? 27.479 -6.728 8.464 1.00 44.16 72 GLY A C 1
ATOM 542 O O . GLY A 1 72 ? 27.863 -7.864 8.214 1.00 44.16 72 GLY A O 1
ATOM 543 N N . ASN A 1 73 ? 28.270 -5.660 8.446 1.00 41.62 73 ASN A N 1
ATOM 544 C CA . ASN A 1 73 ? 29.722 -5.748 8.473 1.00 41.62 73 ASN A CA 1
ATOM 545 C C . ASN A 1 73 ? 30.197 -5.660 9.929 1.00 41.62 73 ASN A C 1
ATOM 547 O O . ASN A 1 73 ? 30.633 -4.614 10.403 1.00 41.62 73 ASN A O 1
ATOM 551 N N . ALA A 1 74 ? 30.114 -6.786 10.634 1.00 52.78 74 ALA A N 1
ATOM 552 C CA . ALA A 1 74 ? 31.284 -7.242 11.367 1.00 52.78 74 ALA A CA 1
ATOM 553 C C . ALA A 1 74 ? 32.135 -7.960 10.315 1.00 52.78 74 ALA A C 1
ATOM 555 O O . ALA A 1 74 ? 31.774 -9.057 9.918 1.00 52.78 74 ALA A O 1
ATOM 556 N N . ASP A 1 75 ? 33.101 -7.238 9.749 1.00 49.53 75 ASP A N 1
ATOM 557 C CA . ASP A 1 75 ? 34.316 -7.729 9.083 1.00 49.53 75 ASP A CA 1
ATOM 558 C C . ASP A 1 75 ? 34.956 -6.533 8.364 1.00 49.53 75 ASP A C 1
ATOM 560 O O . ASP A 1 75 ? 34.691 -6.232 7.199 1.00 49.53 75 ASP A O 1
ATOM 564 N N . VAL A 1 76 ? 35.773 -5.804 9.121 1.00 50.91 76 VAL A N 1
ATOM 565 C CA . VAL A 1 76 ? 36.944 -5.109 8.588 1.00 50.91 76 VAL A CA 1
ATOM 566 C C . VAL A 1 76 ? 38.112 -5.684 9.378 1.00 50.91 76 VAL A C 1
ATOM 568 O O . VAL A 1 76 ? 38.294 -5.353 10.550 1.00 50.91 76 VAL A O 1
ATOM 571 N N . ALA A 1 77 ? 38.802 -6.636 8.751 1.00 41.66 77 ALA A N 1
ATOM 572 C CA . ALA A 1 77 ? 40.196 -6.926 9.057 1.00 41.66 77 ALA A CA 1
ATOM 573 C C . ALA A 1 77 ? 41.073 -5.794 8.507 1.00 41.66 77 ALA A C 1
ATOM 575 O O . ALA A 1 77 ? 40.705 -5.244 7.440 1.00 41.66 77 ALA A O 1
#

Sequence (77 aa):
RQLPAPFAGRAFDQTLLDQLPAAVDPCGENGEFHSFVFAGPMFDRAIDVTPGEVVTRGGFVFADLLPTVVKGNADVA

Radius of gyration: 15.83 Å; chains: 1; bounding box: 58×22×30 Å

Secondary structure (DSSP, 8-state):
----GGGTT---SHHHHHHS-TTS-TT-TTSS--------TTSSS---EEEEEEEEETTEEEEEEEES---------

pLDDT: mean 90.0, std 15.11, range [41.62, 98.0]